Protein AF-A0A352YYY1-F1 (afdb_monomer)

Radius of gyration: 19.6 Å; Cα contacts (8 Å, |Δi|>4): 121; chains: 1; bounding box: 47×49×39 Å

pLDDT: mean 83.45, std 9.61, range [44.06, 96.19]

Foldseek 3Di:
DDDPDPDPQDDDALPPPNRPDDDDLVVQWGWDKDADPVVRWIKIWIWGWDADPNDTDIHTPDIGTPVPDPVCCVVPVCVVPDLVRVVVVCQVPDPDNPQQDDDNDDPPPVVVVVNVVSVVVVVVVLVVCVVVVNDDPVD

Mean predicted aligned error: 8.1 Å

Solvent-accessible surface area (backbone atoms only — not comparable to full-atom values): 8815 Å² total; per-residue (Å²): 139,87,81,82,84,86,63,82,70,74,79,78,76,44,72,47,78,90,42,66,54,79,76,62,76,78,71,30,59,30,71,48,78,49,72,42,84,89,79,66,49,45,36,36,36,33,29,41,56,46,75,60,94,90,43,80,44,76,42,82,73,48,77,34,52,50,93,71,27,65,67,50,48,70,78,44,69,60,73,87,50,52,73,69,54,39,51,52,51,48,66,73,69,48,87,74,60,83,94,50,83,82,90,85,63,80,88,45,60,68,65,47,47,54,48,49,54,53,48,52,53,50,51,55,49,52,51,52,38,31,74,68,71,75,40,69,89,90,113

Structure (mmCIF, N/CA/C/O backbone):
data_AF-A0A352YYY1-F1
#
_entry.id   AF-A0A352YYY1-F1
#
loop_
_atom_site.group_PDB
_atom_site.id
_atom_site.type_symbol
_atom_site.label_atom_id
_atom_site.label_alt_id
_atom_site.label_comp_id
_atom_site.label_asym_id
_atom_site.label_entity_id
_atom_site.label_seq_id
_atom_site.pdbx_PDB_ins_code
_atom_site.Cartn_x
_atom_site.Cartn_y
_atom_site.Cartn_z
_atom_site.occupancy
_atom_site.B_iso_or_equiv
_atom_site.auth_seq_id
_atom_site.auth_comp_id
_atom_site.auth_asym_id
_atom_site.auth_atom_id
_atom_site.pdbx_PDB_model_num
ATOM 1 N N . LEU A 1 1 ? 16.481 -0.266 -7.569 1.00 65.69 1 LEU A N 1
ATOM 2 C CA . LEU A 1 1 ? 15.046 -0.521 -7.317 1.00 65.69 1 LEU A CA 1
ATOM 3 C C . LEU A 1 1 ? 14.607 0.309 -6.112 1.00 65.69 1 LEU A C 1
ATOM 5 O O . LEU A 1 1 ? 15.327 0.311 -5.124 1.00 65.69 1 LEU A O 1
ATOM 9 N N . ILE A 1 2 ? 13.492 1.042 -6.186 1.00 68.50 2 ILE A N 1
ATOM 10 C CA . ILE A 1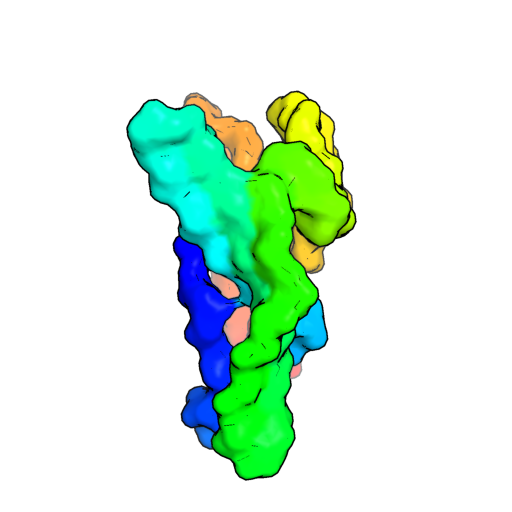 2 ? 12.912 1.725 -5.017 1.00 68.50 2 ILE A CA 1
ATOM 11 C C . ILE A 1 2 ? 11.506 1.168 -4.819 1.00 68.50 2 ILE A C 1
ATOM 13 O O . ILE A 1 2 ? 10.650 1.351 -5.682 1.00 68.50 2 ILE A O 1
ATOM 17 N N . VAL A 1 3 ? 11.276 0.489 -3.695 1.00 72.88 3 VAL A N 1
ATOM 18 C CA . VAL A 1 3 ? 9.962 -0.061 -3.345 1.00 72.88 3 VAL A CA 1
ATOM 19 C C . VAL A 1 3 ? 9.382 0.739 -2.189 1.00 72.88 3 VAL A C 1
ATOM 21 O O . VAL A 1 3 ? 9.924 0.770 -1.087 1.00 72.88 3 VAL A O 1
ATOM 24 N N . TYR A 1 4 ? 8.275 1.420 -2.466 1.00 68.12 4 TYR A N 1
ATOM 25 C CA . TYR A 1 4 ? 7.543 2.204 -1.480 1.00 68.12 4 TYR A CA 1
ATOM 26 C C . TYR A 1 4 ? 6.446 1.356 -0.840 1.00 68.12 4 TYR A C 1
ATOM 28 O O . TYR A 1 4 ? 5.767 0.596 -1.523 1.00 68.12 4 TYR A O 1
ATOM 36 N N . GLY A 1 5 ? 6.234 1.531 0.465 1.00 65.94 5 GLY A N 1
ATOM 37 C CA . GLY A 1 5 ? 5.142 0.858 1.172 1.00 65.94 5 GLY A CA 1
ATOM 38 C C . GLY A 1 5 ? 5.443 -0.573 1.624 1.00 65.94 5 GLY A C 1
ATOM 39 O O . GLY A 1 5 ? 4.507 -1.266 2.011 1.00 65.94 5 GLY A O 1
ATOM 40 N N . LEU A 1 6 ? 6.715 -0.995 1.636 1.00 68.81 6 LEU A N 1
ATOM 41 C CA . LEU A 1 6 ? 7.171 -2.142 2.431 1.00 68.81 6 LEU A CA 1
ATOM 42 C C . LEU A 1 6 ? 6.963 -1.808 3.916 1.00 68.81 6 LEU A C 1
ATOM 44 O O . LEU A 1 6 ? 7.785 -1.149 4.549 1.00 68.81 6 LEU A O 1
ATOM 48 N N . GLY A 1 7 ? 5.778 -2.143 4.419 1.00 68.06 7 GLY A N 1
ATOM 49 C CA . GLY A 1 7 ? 5.376 -1.963 5.808 1.00 68.06 7 GLY A CA 1
ATOM 50 C C . GLY A 1 7 ? 5.518 -3.255 6.607 1.00 68.06 7 GLY A C 1
ATOM 51 O O . GLY A 1 7 ? 6.293 -4.140 6.253 1.00 68.06 7 GLY A O 1
ATOM 52 N N . ASN A 1 8 ? 4.737 -3.365 7.683 1.00 67.12 8 ASN A N 1
ATOM 53 C CA . ASN A 1 8 ? 4.638 -4.606 8.447 1.00 67.12 8 ASN A CA 1
ATOM 54 C C . ASN A 1 8 ? 4.137 -5.719 7.528 1.00 67.12 8 ASN A C 1
ATOM 56 O O . ASN A 1 8 ? 3.025 -5.627 7.011 1.00 67.12 8 ASN A O 1
ATOM 60 N N . PHE A 1 9 ? 4.971 -6.738 7.343 1.00 74.12 9 PHE A N 1
ATOM 61 C CA . PHE A 1 9 ? 4.646 -7.902 6.532 1.00 74.12 9 PHE A CA 1
ATOM 62 C C . PHE A 1 9 ? 3.463 -8.668 7.121 1.00 74.12 9 PHE A C 1
ATOM 64 O O . PHE A 1 9 ? 2.581 -9.030 6.369 1.00 74.12 9 PHE A O 1
ATOM 71 N N . PHE A 1 10 ? 3.408 -8.788 8.450 1.00 75.94 10 PHE A N 1
ATOM 72 C CA . PHE A 1 10 ? 2.404 -9.558 9.174 1.00 75.94 10 PHE A CA 1
ATOM 73 C C . PHE A 1 10 ? 1.779 -8.731 10.300 1.00 75.94 10 PHE A C 1
ATOM 75 O O . PHE A 1 10 ? 2.495 -8.134 11.114 1.00 75.94 10 PHE A O 1
ATOM 82 N N . ILE A 1 11 ? 0.444 -8.708 10.378 1.00 71.81 11 ILE A N 1
ATOM 83 C CA . ILE A 1 11 ? -0.288 -8.098 11.497 1.00 71.81 11 ILE A CA 1
ATOM 84 C C . ILE A 1 11 ? -1.313 -9.103 12.036 1.00 71.81 11 ILE A C 1
ATOM 86 O O . ILE A 1 11 ? -2.336 -9.336 11.387 1.00 71.81 11 ILE A O 1
ATOM 90 N N . PRO A 1 12 ? -1.101 -9.666 13.239 1.00 72.50 12 PRO A N 1
ATOM 91 C CA . PRO A 1 12 ? -1.972 -10.710 13.746 1.00 72.50 12 PRO A CA 1
ATOM 92 C C . PRO A 1 12 ? -3.366 -10.160 14.080 1.00 72.50 12 PRO A C 1
ATOM 94 O O . PRO A 1 12 ? -3.545 -9.144 14.764 1.00 72.50 12 PRO A O 1
ATOM 97 N N . TRP A 1 13 ? -4.382 -10.831 13.545 1.00 72.06 13 TRP A N 1
ATOM 98 C CA . TRP A 1 13 ? -5.783 -10.453 13.681 1.00 72.06 13 TRP A CA 1
ATOM 99 C C . TRP A 1 13 ? -6.340 -10.918 15.028 1.00 72.06 13 TRP A C 1
ATOM 101 O O . TRP A 1 13 ? -5.975 -11.977 15.516 1.00 72.06 13 TRP A O 1
ATOM 111 N N . LYS A 1 14 ? -7.228 -10.123 15.640 1.00 69.19 14 LYS A N 1
ATOM 112 C CA . LYS A 1 14 ? -7.853 -10.370 16.953 1.00 69.19 14 LYS A CA 1
ATOM 113 C C . LYS A 1 14 ? -6.883 -10.495 18.140 1.00 69.19 14 LYS A C 1
ATOM 115 O O . LYS A 1 14 ? -7.322 -10.683 19.267 1.00 69.19 14 LYS A O 1
ATOM 120 N N . THR A 1 15 ? -5.594 -10.275 17.935 1.00 68.56 15 THR A N 1
ATOM 121 C CA . THR A 1 15 ? -4.599 -10.319 19.016 1.00 68.56 15 THR A CA 1
ATOM 122 C C . THR A 1 15 ? -4.527 -8.999 19.788 1.00 68.56 15 THR A C 1
ATOM 124 O O . THR A 1 15 ? -4.200 -8.975 20.971 1.00 68.56 15 THR A O 1
ATOM 127 N N . TYR A 1 16 ? -4.879 -7.879 19.148 1.00 68.44 16 TYR A N 1
ATOM 128 C CA . TYR A 1 16 ? -4.770 -6.542 19.735 1.00 68.44 16 TYR A CA 1
ATOM 129 C C . TYR A 1 16 ? -6.129 -5.942 20.119 1.00 68.44 16 TYR A C 1
ATOM 131 O O . TYR A 1 16 ? -7.149 -6.194 19.474 1.00 68.44 16 TYR A O 1
ATOM 139 N N . ILE A 1 17 ? -6.120 -5.106 21.167 1.00 67.75 17 ILE A N 1
ATOM 140 C CA . ILE A 1 17 ? -7.294 -4.394 21.711 1.00 67.75 17 ILE A CA 1
ATOM 141 C C . ILE A 1 17 ? -8.446 -5.372 22.021 1.00 67.75 17 ILE A C 1
ATOM 143 O O . ILE A 1 17 ? -9.573 -5.204 21.556 1.00 67.75 17 ILE A O 1
ATOM 147 N N . GLY A 1 18 ? -8.150 -6.452 22.751 1.00 66.44 18 GLY A N 1
ATOM 148 C CA . GLY A 1 18 ? -9.158 -7.431 23.181 1.00 66.44 18 GLY A CA 1
ATOM 149 C C . GLY A 1 18 ? -9.935 -8.084 22.031 1.00 66.44 18 GLY A C 1
ATOM 150 O O . GLY A 1 18 ? -11.136 -8.302 22.157 1.00 66.44 18 GLY A O 1
ATOM 151 N N . GLY A 1 19 ? -9.300 -8.316 20.878 1.00 67.38 19 GLY A N 1
ATOM 152 C CA . GLY A 1 19 ? -9.959 -8.952 19.732 1.00 67.38 19 GLY A CA 1
ATOM 153 C C . GLY A 1 19 ? -10.792 -8.030 18.846 1.00 67.38 19 GLY A C 1
ATOM 154 O O . GLY A 1 19 ? -11.408 -8.492 17.883 1.00 67.38 19 GLY A O 1
ATOM 155 N N . THR A 1 20 ? -10.819 -6.728 19.133 1.00 66.88 20 THR A N 1
ATOM 156 C CA . THR A 1 20 ? -11.704 -5.783 18.431 1.00 66.88 20 THR A CA 1
ATOM 157 C C . THR A 1 20 ? -11.137 -5.266 17.113 1.00 66.88 20 THR A C 1
ATOM 159 O O . THR A 1 20 ? -11.909 -4.827 16.256 1.00 66.88 20 THR A O 1
ATOM 162 N N . ILE A 1 21 ? -9.816 -5.340 16.903 1.00 72.69 21 ILE A N 1
ATOM 163 C CA . ILE A 1 21 ? -9.222 -4.914 15.634 1.00 72.69 21 ILE A CA 1
ATOM 164 C C . ILE A 1 21 ? -9.633 -5.890 14.533 1.00 72.69 21 ILE A C 1
ATOM 166 O O . ILE A 1 21 ? -9.334 -7.083 14.588 1.00 72.69 21 ILE A O 1
ATOM 170 N N . LYS A 1 22 ? -10.298 -5.357 13.506 1.00 72.00 22 LYS A N 1
ATOM 171 C CA . LYS A 1 22 ? -10.653 -6.075 12.283 1.00 72.00 22 LYS A CA 1
ATOM 172 C C . LYS A 1 22 ? -10.002 -5.409 11.084 1.00 72.00 22 LYS A C 1
ATOM 174 O O . LYS A 1 22 ? -10.089 -4.191 10.928 1.00 72.00 22 LYS A O 1
ATOM 179 N N . PHE A 1 23 ? -9.392 -6.222 10.232 1.00 77.69 23 PHE A N 1
ATOM 180 C CA . PHE A 1 23 ? -8.839 -5.783 8.959 1.00 77.69 23 PHE A CA 1
ATOM 181 C C . PHE A 1 23 ? -9.756 -6.219 7.810 1.00 77.69 23 PHE A C 1
ATOM 183 O O . PHE A 1 23 ? -10.445 -7.233 7.932 1.00 77.69 23 PHE A O 1
ATOM 190 N N . PRO A 1 24 ? -9.821 -5.446 6.713 1.00 79.50 24 PRO A N 1
ATOM 191 C CA . PRO A 1 24 ? -10.538 -5.868 5.514 1.00 79.50 24 PRO A CA 1
ATOM 192 C C . PRO A 1 24 ? -9.852 -7.083 4.874 1.00 79.50 24 PRO A C 1
ATOM 194 O O . PRO A 1 24 ? -8.640 -7.232 5.000 1.00 79.50 24 PRO A O 1
ATOM 197 N N . ASP A 1 25 ? -10.591 -7.902 4.120 1.00 82.31 25 ASP A N 1
ATOM 198 C CA . ASP A 1 25 ? -10.040 -9.121 3.497 1.00 82.31 25 ASP A CA 1
ATOM 199 C C . ASP A 1 25 ? -8.845 -8.855 2.574 1.00 82.31 25 ASP A C 1
ATOM 201 O O . ASP A 1 25 ? -7.934 -9.671 2.497 1.00 82.31 25 ASP A O 1
ATOM 205 N N . LEU A 1 26 ? -8.791 -7.680 1.937 1.00 82.12 26 LEU A N 1
ATOM 206 C CA . LEU A 1 26 ? -7.645 -7.265 1.118 1.00 82.12 26 LEU A CA 1
ATOM 207 C C . LEU A 1 26 ? -6.321 -7.221 1.894 1.00 82.12 26 LEU A C 1
ATOM 209 O O . LEU A 1 26 ? -5.267 -7.297 1.281 1.00 82.12 26 LEU A O 1
ATOM 213 N N . ALA A 1 27 ? -6.370 -7.067 3.221 1.00 82.62 27 ALA A N 1
ATOM 214 C CA . ALA A 1 27 ? -5.185 -7.013 4.070 1.00 82.62 27 ALA A CA 1
ATOM 215 C C . ALA A 1 27 ? -4.646 -8.407 4.427 1.00 82.62 27 ALA A C 1
ATOM 217 O O . ALA A 1 27 ? -3.606 -8.493 5.062 1.00 82.62 27 ALA A O 1
ATOM 218 N N . LYS A 1 28 ? -5.350 -9.483 4.046 1.00 86.88 28 LYS A N 1
ATOM 219 C CA . LYS A 1 28 ? -4.893 -10.868 4.233 1.00 86.88 28 LYS A CA 1
ATOM 220 C C . LYS A 1 28 ? -3.911 -11.321 3.154 1.00 86.88 28 LYS A C 1
ATOM 222 O O . LYS A 1 28 ? -3.309 -12.376 3.306 1.00 86.88 28 LYS A O 1
ATOM 227 N N . LEU A 1 29 ? -3.808 -10.589 2.043 1.00 89.12 29 LEU A N 1
ATOM 228 C CA . LEU A 1 29 ? -2.799 -10.840 1.020 1.00 89.12 29 LEU A CA 1
ATOM 229 C C . LEU A 1 29 ? -1.566 -9.996 1.346 1.00 89.12 29 LEU A C 1
ATOM 231 O O . LEU A 1 29 ? -1.609 -8.768 1.270 1.00 89.12 29 LEU A O 1
ATOM 235 N N . GLU A 1 30 ? -0.487 -10.670 1.708 1.00 89.81 30 GLU A N 1
ATOM 236 C CA . G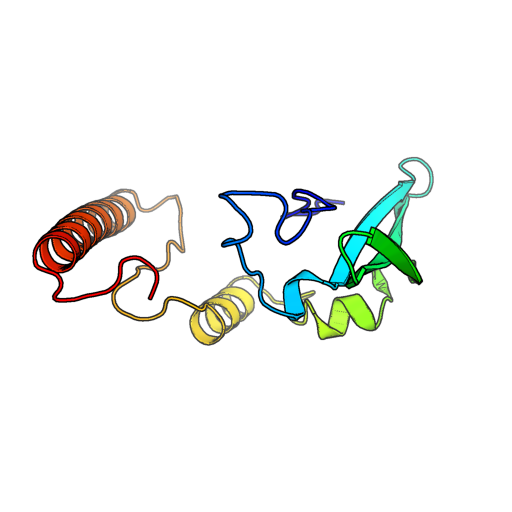LU A 1 30 ? 0.787 -10.079 2.104 1.00 89.81 30 GLU A CA 1
ATOM 237 C C . GLU A 1 30 ? 1.819 -10.308 0.993 1.00 89.81 30 GLU A C 1
ATOM 239 O O . GLU A 1 30 ? 1.728 -11.271 0.231 1.00 89.81 30 GLU A O 1
ATOM 244 N N . MET A 1 31 ? 2.797 -9.411 0.867 1.00 89.56 31 MET A N 1
ATOM 245 C CA . MET A 1 31 ? 3.851 -9.525 -0.140 1.00 89.56 31 MET A CA 1
ATOM 246 C C . MET A 1 31 ? 5.211 -9.236 0.490 1.00 89.56 31 MET A C 1
ATOM 248 O O . MET A 1 31 ? 5.400 -8.183 1.101 1.00 89.56 31 MET A O 1
ATOM 252 N N . ALA A 1 32 ? 6.162 -10.147 0.297 1.00 91.19 32 ALA A N 1
ATOM 253 C CA . ALA A 1 32 ? 7.573 -9.922 0.573 1.00 91.19 32 ALA A CA 1
ATOM 254 C C . ALA A 1 32 ? 8.328 -9.694 -0.739 1.00 91.19 32 ALA A C 1
ATOM 256 O O . ALA A 1 32 ? 8.038 -10.320 -1.758 1.00 91.19 32 ALA A O 1
ATOM 257 N N . LEU A 1 33 ? 9.301 -8.789 -0.702 1.00 91.44 33 LEU A N 1
ATOM 258 C CA . LEU A 1 33 ? 10.207 -8.536 -1.812 1.00 91.44 33 LEU A CA 1
ATOM 259 C C . LEU A 1 33 ? 11.563 -9.150 -1.486 1.00 91.44 33 LEU A C 1
ATOM 261 O O . LEU A 1 33 ? 12.190 -8.762 -0.501 1.00 91.44 33 LEU A O 1
ATOM 265 N N . GLU A 1 34 ? 12.033 -10.039 -2.345 1.00 92.94 34 GLU A N 1
ATOM 266 C CA . GLU A 1 34 ? 13.428 -10.457 -2.372 1.00 92.94 34 GLU A CA 1
ATOM 267 C C . GLU A 1 34 ? 14.137 -9.682 -3.486 1.00 92.94 34 GLU A C 1
ATOM 269 O O . GLU A 1 34 ? 13.638 -9.591 -4.607 1.00 92.94 34 GLU A O 1
ATOM 274 N N . TRP A 1 35 ? 15.287 -9.082 -3.184 1.00 93.25 35 TRP A N 1
ATOM 275 C CA . TRP A 1 35 ? 16.086 -8.350 -4.163 1.00 93.25 35 TRP A CA 1
ATOM 276 C C . TRP A 1 35 ? 17.534 -8.815 -4.099 1.00 93.25 35 TRP A C 1
ATOM 278 O O . TRP A 1 35 ? 18.161 -8.764 -3.041 1.00 93.25 35 TRP A O 1
ATOM 288 N N . ASN A 1 36 ? 18.061 -9.239 -5.244 1.00 92.94 36 ASN A N 1
ATOM 289 C CA . ASN A 1 36 ? 19.459 -9.589 -5.404 1.00 92.94 36 ASN A CA 1
ATOM 290 C C . ASN A 1 36 ? 20.224 -8.367 -5.951 1.00 92.94 36 ASN A C 1
ATOM 292 O O . ASN A 1 36 ? 19.988 -7.962 -7.095 1.00 92.94 36 ASN A O 1
ATOM 296 N N . PRO A 1 37 ? 21.132 -7.759 -5.167 1.00 90.38 37 PRO A N 1
ATOM 297 C CA . PRO A 1 37 ? 21.853 -6.563 -5.591 1.00 90.38 37 PRO A CA 1
ATOM 298 C C . PRO A 1 37 ? 22.894 -6.839 -6.685 1.00 90.38 37 PRO A C 1
ATOM 300 O O . PRO A 1 37 ? 23.171 -5.937 -7.473 1.00 90.38 37 PRO A O 1
ATOM 303 N N . ASP A 1 38 ? 23.433 -8.059 -6.766 1.00 93.75 38 ASP A N 1
ATOM 304 C CA . ASP A 1 38 ? 24.487 -8.423 -7.720 1.00 93.75 38 AS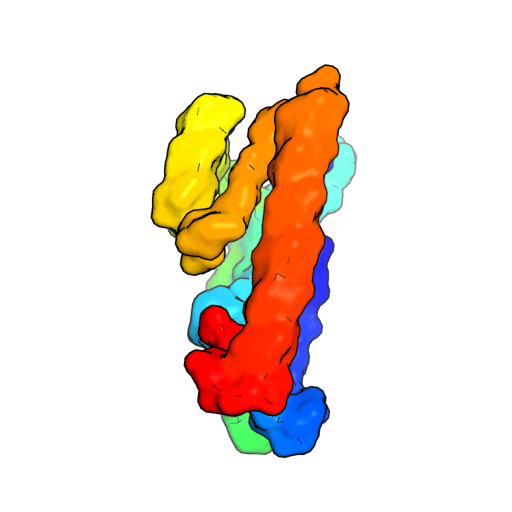P A CA 1
ATOM 305 C C . ASP A 1 38 ? 23.922 -8.648 -9.127 1.00 93.75 38 ASP A C 1
ATOM 307 O O . ASP A 1 38 ? 24.510 -8.228 -10.122 1.00 93.75 38 ASP A O 1
ATOM 311 N N . THR A 1 39 ? 22.757 -9.296 -9.219 1.00 92.50 39 THR A N 1
ATOM 312 C CA . THR A 1 39 ? 22.072 -9.544 -10.500 1.00 92.50 39 THR A CA 1
ATOM 313 C C . THR A 1 39 ? 21.063 -8.455 -10.855 1.00 92.50 39 THR A C 1
ATOM 315 O O . THR A 1 39 ? 20.624 -8.367 -12.000 1.00 92.50 39 THR A O 1
ATOM 318 N N . GLY A 1 40 ? 20.668 -7.631 -9.882 1.00 89.88 40 GLY A N 1
ATOM 319 C CA . GLY A 1 40 ? 19.616 -6.627 -10.025 1.00 89.88 40 GLY A CA 1
ATOM 320 C C . GLY A 1 40 ? 18.198 -7.206 -10.091 1.00 89.88 40 GLY A C 1
ATOM 321 O O . GLY A 1 40 ? 17.249 -6.431 -10.204 1.00 89.88 40 GLY A O 1
ATOM 322 N N . LEU A 1 41 ? 18.041 -8.530 -10.003 1.00 92.25 41 LEU A N 1
ATOM 323 C CA . LEU A 1 41 ? 16.753 -9.213 -10.102 1.00 92.25 41 LEU A CA 1
ATOM 324 C C . LEU A 1 41 ? 15.969 -9.113 -8.791 1.00 92.25 41 LEU A C 1
ATOM 326 O O . LEU A 1 41 ? 16.541 -9.151 -7.699 1.00 92.25 41 LEU A O 1
ATOM 330 N N . ALA A 1 42 ? 14.647 -9.009 -8.905 1.00 93.19 42 ALA A N 1
ATOM 331 C CA . ALA A 1 42 ? 13.742 -8.996 -7.766 1.00 93.19 42 ALA A CA 1
ATOM 332 C C . ALA A 1 42 ? 12.621 -10.027 -7.931 1.00 93.19 42 ALA A C 1
ATOM 334 O O . ALA A 1 42 ? 12.096 -10.224 -9.029 1.00 93.19 42 ALA A O 1
ATOM 335 N N . MET A 1 43 ? 12.237 -10.643 -6.819 1.00 94.44 43 MET A N 1
ATOM 336 C CA . MET A 1 43 ? 11.132 -11.590 -6.711 1.00 94.44 43 MET A CA 1
ATOM 337 C C . MET A 1 43 ? 10.083 -11.040 -5.743 1.00 94.44 43 MET A C 1
ATOM 339 O O . MET A 1 43 ? 10.405 -10.484 -4.692 1.00 94.44 43 MET A O 1
ATOM 343 N N . ALA A 1 44 ? 8.815 -11.189 -6.107 1.00 93.00 44 ALA A N 1
ATOM 344 C CA . ALA A 1 44 ? 7.668 -10.929 -5.256 1.00 93.00 44 ALA A CA 1
ATOM 345 C C . ALA A 1 44 ? 7.126 -12.263 -4.733 1.00 93.00 44 ALA A C 1
ATOM 347 O O . ALA A 1 44 ? 6.700 -13.119 -5.508 1.00 93.00 44 ALA A O 1
ATOM 348 N N . HIS A 1 45 ? 7.127 -12.426 -3.415 1.00 93.94 45 HIS A N 1
ATOM 349 C CA . HIS A 1 45 ? 6.560 -13.583 -2.734 1.00 93.94 45 HIS A CA 1
ATOM 350 C C . HIS A 1 45 ? 5.231 -13.181 -2.113 1.00 93.94 45 HIS A C 1
ATOM 352 O O . HIS A 1 45 ? 5.192 -12.317 -1.236 1.00 93.94 45 HIS A O 1
ATOM 358 N N . PHE A 1 46 ? 4.147 -13.792 -2.568 1.00 92.50 46 PHE A N 1
ATOM 359 C CA . PHE A 1 46 ? 2.805 -13.528 -2.077 1.00 92.50 46 PHE A CA 1
ATOM 360 C C . PHE A 1 46 ? 2.399 -14.557 -1.046 1.00 92.50 46 PHE A C 1
ATOM 362 O O . PHE A 1 46 ? 2.537 -15.759 -1.264 1.00 92.50 46 PHE A O 1
ATOM 369 N N . PHE A 1 47 ? 1.825 -14.081 0.048 1.00 92.56 47 PHE A N 1
ATOM 370 C CA . PHE A 1 47 ? 1.366 -14.912 1.142 1.00 92.56 47 PHE A CA 1
ATOM 371 C C . PHE A 1 47 ? -0.083 -14.606 1.478 1.00 92.56 47 PHE A C 1
ATOM 373 O O . PHE A 1 47 ? -0.555 -13.478 1.327 1.00 92.56 47 PHE A O 1
ATOM 380 N N . ARG A 1 48 ? -0.802 -15.620 1.949 1.00 91.00 48 ARG A N 1
ATOM 381 C CA . ARG A 1 48 ? -2.154 -15.473 2.470 1.00 91.00 48 ARG A CA 1
ATOM 382 C C . ARG A 1 48 ? -2.150 -15.725 3.962 1.00 91.00 48 ARG A C 1
ATOM 384 O O . ARG A 1 48 ? -1.773 -16.802 4.415 1.00 91.00 48 ARG A O 1
ATOM 391 N N . TYR A 1 49 ? -2.593 -14.720 4.698 1.00 88.88 49 TYR A N 1
ATOM 392 C CA . TYR A 1 49 ? -2.771 -14.799 6.130 1.00 88.88 49 TYR A CA 1
ATOM 393 C C . TYR A 1 49 ? -4.166 -15.318 6.484 1.00 88.88 49 TYR A C 1
ATOM 395 O O . TYR A 1 49 ? -5.190 -14.780 6.045 1.00 88.88 49 TYR A O 1
ATOM 403 N N . GLU A 1 50 ? -4.195 -16.337 7.336 1.00 86.12 50 GLU A N 1
ATOM 404 C CA . GLU A 1 50 ? -5.403 -16.934 7.888 1.00 86.12 50 GLU A CA 1
ATOM 405 C C . GLU A 1 50 ? -5.333 -16.957 9.420 1.00 86.12 50 GLU A C 1
ATOM 407 O O . GLU A 1 50 ? -4.279 -17.137 10.034 1.00 86.12 50 GLU A O 1
ATOM 412 N N . ASN A 1 51 ? -6.488 -16.731 10.045 1.00 80.81 51 ASN A N 1
ATOM 413 C CA . ASN A 1 51 ? -6.660 -16.841 11.486 1.00 80.81 51 ASN A CA 1
ATOM 414 C C . ASN A 1 51 ? -7.943 -17.623 11.765 1.00 80.81 51 ASN A C 1
ATOM 416 O O . ASN A 1 51 ? -9.039 -17.053 11.760 1.00 80.81 51 ASN A O 1
ATOM 420 N N . GLU A 1 52 ? -7.785 -18.924 11.989 1.00 76.69 52 GLU A N 1
ATOM 421 C CA . GLU A 1 52 ? -8.849 -19.828 12.414 1.00 76.69 52 GLU A CA 1
ATOM 422 C C . GLU A 1 52 ? -8.564 -20.296 13.843 1.00 76.69 52 GLU A C 1
ATOM 424 O O . GLU A 1 52 ? -7.482 -20.797 14.130 1.00 76.69 52 GLU A O 1
ATOM 429 N N . ASN A 1 53 ? -9.533 -20.142 14.751 1.00 74.00 53 ASN A N 1
ATOM 430 C CA . ASN A 1 53 ? -9.428 -20.586 16.151 1.00 74.00 53 ASN A CA 1
ATOM 431 C C . ASN A 1 53 ? -8.162 -20.095 16.891 1.00 74.00 53 ASN A C 1
ATOM 433 O O . ASN A 1 53 ? -7.542 -20.862 17.621 1.00 74.00 53 ASN A O 1
ATOM 437 N N . ASP A 1 54 ? -7.770 -18.832 16.682 1.00 72.56 54 ASP A N 1
ATOM 438 C CA . ASP A 1 54 ? -6.557 -18.208 17.244 1.00 72.56 54 ASP A CA 1
ATOM 439 C C . ASP A 1 54 ? -5.228 -18.843 16.783 1.00 72.56 54 ASP A C 1
ATOM 441 O O . ASP A 1 54 ? -4.156 -18.503 17.288 1.00 72.56 54 ASP A O 1
ATOM 445 N N . LEU A 1 55 ? -5.266 -19.710 15.768 1.00 79.75 55 LEU A N 1
ATOM 446 C CA . LEU A 1 55 ? -4.079 -20.188 15.071 1.00 79.75 55 LEU A CA 1
ATOM 447 C C . LEU A 1 55 ? -3.777 -19.258 13.899 1.00 79.75 55 LEU A C 1
ATOM 449 O O . LEU A 1 55 ? -4.551 -19.129 12.950 1.00 79.75 55 LEU A O 1
ATOM 453 N N . HIS A 1 56 ? -2.627 -18.598 13.976 1.00 84.25 56 HIS A N 1
ATOM 454 C CA . HIS A 1 56 ? -2.120 -17.734 12.921 1.00 84.25 56 HIS A CA 1
ATOM 455 C C . HIS A 1 56 ? -1.343 -18.561 11.898 1.00 84.25 56 HIS A C 1
ATOM 457 O O . HIS A 1 56 ? -0.316 -19.153 12.232 1.00 84.25 56 HIS A O 1
ATOM 463 N N . LYS A 1 57 ? -1.817 -18.575 10.653 1.00 88.00 57 LYS A N 1
ATOM 464 C CA . LYS A 1 57 ? -1.188 -19.297 9.549 1.00 88.00 57 LYS A CA 1
ATOM 465 C C . LYS A 1 57 ? -0.863 -18.340 8.413 1.00 88.00 57 LYS A C 1
ATOM 467 O O . LYS A 1 57 ? -1.649 -17.446 8.104 1.00 88.00 57 LYS A O 1
ATOM 472 N N . LEU A 1 58 ? 0.302 -18.536 7.809 1.00 89.81 58 LEU A N 1
ATOM 473 C CA . LEU A 1 58 ? 0.741 -17.790 6.643 1.00 89.81 58 LEU A CA 1
ATOM 474 C C . LEU A 1 58 ? 1.150 -18.779 5.556 1.00 89.81 58 LEU A C 1
ATOM 476 O O . LEU A 1 58 ? 2.149 -19.482 5.701 1.00 89.81 58 LEU A O 1
ATOM 480 N N . ASP A 1 59 ? 0.371 -18.832 4.483 1.00 92.38 59 ASP A N 1
ATOM 481 C CA . ASP A 1 59 ? 0.607 -19.745 3.369 1.00 92.38 59 ASP A CA 1
ATOM 482 C C . ASP A 1 59 ? 1.245 -19.006 2.197 1.00 92.38 59 ASP A C 1
ATOM 484 O O . ASP A 1 59 ? 0.735 -17.974 1.758 1.00 92.38 59 ASP A O 1
ATOM 488 N N . LEU A 1 60 ? 2.343 -19.545 1.662 1.00 93.88 60 LEU A N 1
ATOM 489 C CA . LEU A 1 60 ? 2.925 -19.058 0.413 1.00 93.88 60 LEU A CA 1
ATOM 490 C C . LEU A 1 60 ? 1.963 -19.374 -0.740 1.00 93.88 60 LEU A C 1
ATOM 492 O O . LEU A 1 60 ? 1.671 -20.536 -1.016 1.00 93.88 60 LEU A O 1
ATOM 496 N N . VAL A 1 61 ? 1.493 -18.332 -1.417 1.00 94.56 61 VAL A N 1
ATOM 497 C CA . VAL A 1 61 ? 0.591 -18.428 -2.570 1.00 94.56 61 VAL A CA 1
ATOM 498 C C . VAL A 1 61 ? 1.395 -18.557 -3.857 1.00 94.56 61 VAL A C 1
ATOM 500 O O . VAL A 1 61 ? 1.133 -19.450 -4.661 1.00 94.56 61 VAL A O 1
ATOM 503 N N . SER A 1 62 ? 2.370 -17.671 -4.061 1.00 94.69 62 SER A N 1
ATOM 504 C CA . SER A 1 62 ? 3.226 -17.680 -5.246 1.00 94.69 62 SER A CA 1
ATOM 505 C C . SER A 1 62 ? 4.536 -16.934 -5.007 1.00 94.69 62 SER A C 1
ATOM 507 O O . SER A 1 62 ? 4.641 -16.083 -4.125 1.00 94.69 62 SER A O 1
ATOM 509 N N . SER A 1 63 ? 5.537 -17.266 -5.821 1.00 96.19 63 SER A N 1
ATOM 510 C CA . SER A 1 63 ? 6.800 -16.537 -5.933 1.00 96.19 63 SER A CA 1
ATOM 511 C C . SER A 1 63 ? 6.990 -16.192 -7.401 1.00 96.19 63 SER A C 1
ATOM 513 O O . SER A 1 63 ? 7.096 -17.089 -8.236 1.00 96.19 63 SER A O 1
ATOM 515 N N . GLU A 1 64 ? 6.993 -14.907 -7.725 1.00 95.12 64 GLU A N 1
ATOM 516 C CA . GLU A 1 64 ? 6.940 -14.417 -9.102 1.00 95.12 64 GLU A CA 1
ATOM 517 C C . GLU A 1 64 ? 8.052 -13.389 -9.344 1.00 95.12 64 GLU A C 1
ATOM 519 O O . GLU A 1 64 ? 8.343 -12.598 -8.445 1.00 95.12 64 GLU A O 1
ATOM 524 N N . PRO A 1 65 ? 8.660 -13.335 -10.543 1.00 93.88 65 PRO A N 1
ATOM 525 C CA . PRO A 1 65 ? 9.535 -12.224 -10.906 1.00 93.88 65 PRO A CA 1
ATOM 526 C C . PRO A 1 65 ? 8.794 -10.890 -10.757 1.00 93.88 65 PRO A C 1
ATOM 528 O O . PRO A 1 65 ? 7.676 -10.738 -11.256 1.00 93.88 65 PRO A O 1
ATOM 531 N N . PHE A 1 66 ? 9.403 -9.919 -10.072 1.00 90.19 66 PHE A N 1
ATOM 532 C CA . PHE A 1 66 ? 8.736 -8.674 -9.674 1.00 90.19 66 PHE A CA 1
ATOM 533 C C . PHE A 1 66 ? 8.176 -7.889 -10.872 1.00 90.19 66 PHE A C 1
ATOM 535 O O . PHE A 1 66 ? 7.044 -7.411 -10.831 1.00 90.19 66 PHE A O 1
ATOM 542 N N . ASP A 1 67 ? 8.938 -7.795 -11.961 1.00 87.19 67 ASP A N 1
ATOM 543 C CA . ASP A 1 67 ? 8.551 -7.005 -13.138 1.00 87.19 67 ASP A CA 1
ATOM 544 C C . ASP A 1 67 ? 7.445 -7.674 -13.977 1.00 87.19 67 ASP A C 1
ATOM 546 O O . ASP A 1 67 ? 6.672 -7.010 -14.679 1.00 87.19 67 ASP A O 1
ATOM 550 N N . GLU A 1 68 ? 7.329 -9.000 -13.897 1.00 88.56 68 GLU A N 1
ATOM 551 C CA . GLU A 1 68 ? 6.410 -9.779 -14.730 1.00 88.56 68 GLU A CA 1
ATOM 552 C C . GLU A 1 68 ? 5.164 -10.259 -13.982 1.00 88.56 68 GLU A C 1
ATOM 554 O O . GLU A 1 68 ? 4.173 -10.595 -14.637 1.00 88.56 68 GLU A O 1
ATOM 559 N N . SER A 1 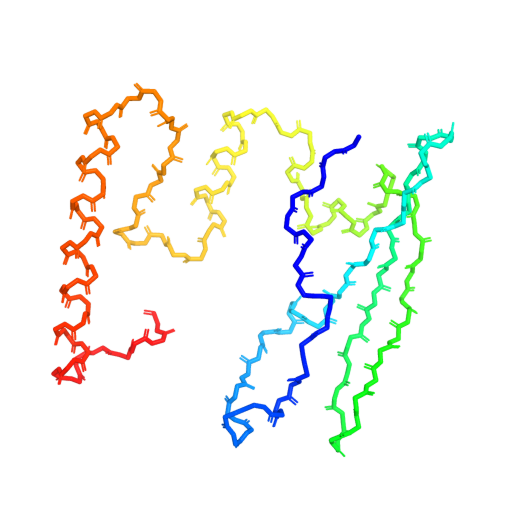69 ? 5.175 -10.195 -12.648 1.00 90.75 69 SER A N 1
ATOM 560 C CA . SER A 1 69 ? 4.134 -10.699 -11.751 1.00 90.75 69 SER A CA 1
ATOM 561 C C . SER A 1 69 ? 2.713 -10.246 -12.142 1.00 90.75 69 SER A C 1
ATOM 563 O O . SER A 1 69 ? 2.380 -9.052 -12.079 1.00 90.75 69 SER A O 1
ATOM 565 N N . PRO A 1 70 ? 1.825 -11.191 -12.509 1.00 89.62 70 PRO A N 1
ATOM 566 C CA . PRO A 1 70 ? 0.413 -10.906 -12.737 1.00 89.62 70 PRO A CA 1
ATOM 567 C C . PRO A 1 70 ? -0.294 -10.372 -11.486 1.00 89.62 70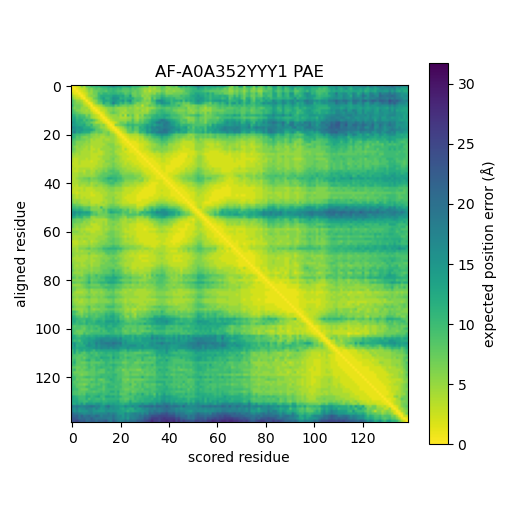 PRO A C 1
ATOM 569 O O . PRO A 1 70 ? -1.114 -9.457 -11.597 1.00 89.62 70 PRO A O 1
ATOM 572 N N . MET A 1 71 ? 0.044 -10.888 -10.296 1.00 89.25 71 MET A N 1
ATOM 573 C CA . MET A 1 71 ? -0.542 -10.411 -9.040 1.00 89.25 71 MET A CA 1
ATOM 574 C C . MET A 1 71 ? -0.168 -8.954 -8.752 1.00 89.25 71 MET A C 1
ATOM 576 O O . MET A 1 71 ? -1.037 -8.157 -8.385 1.00 89.25 71 MET A O 1
ATOM 580 N N . LEU A 1 72 ? 1.092 -8.565 -8.979 1.00 88.00 72 LEU A N 1
ATOM 581 C CA . LEU A 1 72 ? 1.505 -7.167 -8.846 1.00 88.00 72 LEU A CA 1
ATOM 582 C C . LEU A 1 72 ? 0.737 -6.263 -9.805 1.00 88.00 72 LEU A C 1
ATOM 584 O O . LEU A 1 72 ? 0.232 -5.230 -9.375 1.00 88.00 72 LEU A O 1
ATOM 588 N N . LYS A 1 73 ? 0.573 -6.659 -11.069 1.00 88.25 73 LYS A N 1
ATOM 589 C CA . LYS A 1 73 ? -0.185 -5.870 -12.055 1.00 88.25 73 LYS A CA 1
ATOM 590 C C . LYS A 1 73 ? -1.656 -5.722 -11.667 1.00 88.25 73 LYS A C 1
ATOM 592 O O . LYS A 1 73 ? -2.239 -4.656 -11.856 1.00 88.25 73 LYS A O 1
ATOM 597 N N . GLN A 1 74 ? -2.251 -6.763 -11.085 1.00 89.25 74 GLN A N 1
ATOM 598 C CA . GLN A 1 74 ? -3.630 -6.732 -10.602 1.00 89.25 74 GLN A CA 1
ATOM 599 C C . GLN A 1 74 ? -3.807 -5.775 -9.412 1.00 89.25 74 GLN A C 1
ATOM 601 O O . GLN A 1 74 ? -4.758 -4.990 -9.387 1.00 89.25 74 GLN A O 1
ATOM 606 N N . HIS A 1 75 ? -2.912 -5.834 -8.423 1.00 85.88 75 HIS A N 1
ATOM 607 C CA . HIS A 1 75 ? -3.033 -5.062 -7.180 1.00 85.88 75 HIS A CA 1
ATOM 608 C C . HIS A 1 75 ? -2.398 -3.667 -7.249 1.00 85.88 75 HIS A C 1
ATOM 610 O O . HIS A 1 75 ? -2.807 -2.760 -6.522 1.00 85.88 75 HIS A O 1
ATOM 616 N N . SER A 1 76 ? -1.447 -3.472 -8.159 1.00 85.56 76 SER A N 1
ATOM 617 C CA . SER A 1 76 ? -0.724 -2.225 -8.408 1.00 85.56 76 SER A CA 1
ATOM 618 C C . SER A 1 76 ? -0.806 -1.828 -9.890 1.00 85.56 76 SER A C 1
ATOM 620 O O . SER A 1 76 ? 0.223 -1.644 -10.539 1.00 85.56 76 SER A O 1
ATOM 622 N N . PRO A 1 77 ? -2.015 -1.614 -10.449 1.00 86.81 77 PRO A N 1
ATOM 623 C CA . PRO A 1 77 ? -2.204 -1.343 -11.882 1.00 86.81 77 PRO A CA 1
ATOM 624 C C . PRO A 1 77 ? -1.618 0.000 -12.341 1.00 86.81 77 PRO A C 1
ATOM 626 O O . PRO A 1 77 ? -1.648 0.330 -13.520 1.00 86.81 77 PRO A O 1
ATOM 629 N N . TYR A 1 78 ? -1.124 0.802 -11.401 1.00 85.69 78 TYR A N 1
ATOM 630 C CA . TYR A 1 78 ? -0.447 2.065 -11.653 1.00 85.69 78 TYR A CA 1
ATOM 631 C C . TYR A 1 78 ? 1.043 1.902 -11.985 1.00 85.69 78 TYR A C 1
ATOM 633 O O . TYR A 1 78 ? 1.723 2.904 -12.215 1.00 85.69 78 TYR A O 1
ATOM 641 N N . GLN A 1 79 ? 1.571 0.673 -11.980 1.00 79.75 79 GLN A N 1
ATOM 642 C CA . GLN A 1 79 ? 2.913 0.381 -12.475 1.00 79.75 79 GLN A CA 1
ATOM 643 C C . GLN A 1 79 ? 3.023 0.846 -13.938 1.00 79.75 79 GLN A C 1
ATOM 645 O O . GLN A 1 79 ? 2.298 0.375 -14.808 1.00 79.75 79 GLN A O 1
ATOM 650 N N . GLY A 1 80 ? 3.897 1.823 -14.193 1.00 80.31 80 GLY A N 1
ATOM 651 C CA . GLY A 1 80 ? 4.091 2.430 -15.516 1.00 80.31 80 GLY A CA 1
ATOM 652 C C . GLY A 1 80 ? 3.318 3.729 -15.768 1.00 80.31 80 GLY A C 1
ATOM 653 O O . GLY A 1 80 ? 3.533 4.356 -16.801 1.00 80.31 80 GLY A O 1
ATOM 654 N N . PHE A 1 81 ? 2.465 4.180 -14.841 1.00 89.25 81 PHE A N 1
ATOM 655 C CA . PHE A 1 81 ? 1.786 5.470 -14.994 1.00 89.25 81 PHE A CA 1
ATOM 656 C C . PHE A 1 81 ? 2.771 6.632 -14.884 1.00 89.25 81 PHE A C 1
ATOM 658 O O . PHE A 1 81 ? 3.576 6.704 -13.952 1.00 89.25 81 PHE A O 1
ATOM 665 N N . GLY A 1 82 ? 2.634 7.606 -15.784 1.00 88.88 82 GLY A N 1
ATOM 666 C CA . GLY A 1 82 ? 3.268 8.906 -15.607 1.00 88.88 82 GLY A CA 1
ATOM 667 C C . GLY A 1 82 ? 2.677 9.656 -14.406 1.00 88.88 82 GLY A C 1
ATOM 668 O O . GLY A 1 82 ? 1.570 9.371 -13.948 1.00 88.88 82 GLY A O 1
ATOM 669 N N . GLU A 1 83 ? 3.374 10.685 -13.913 1.00 86.88 83 GLU A N 1
ATOM 670 C CA . GLU A 1 83 ? 2.963 11.456 -12.723 1.00 86.88 83 GLU A CA 1
ATOM 671 C C . GLU A 1 83 ? 1.496 11.931 -12.787 1.00 86.88 83 GLU A C 1
ATOM 673 O O . GLU A 1 83 ? 0.738 11.800 -11.823 1.00 86.88 83 GLU A O 1
ATOM 678 N N . LYS A 1 84 ? 1.066 12.454 -13.944 1.00 90.12 84 LYS A N 1
ATOM 679 C CA . LYS A 1 84 ? -0.305 12.953 -14.146 1.00 90.12 84 LYS A CA 1
ATOM 680 C C . LYS A 1 84 ? -1.342 11.829 -14.107 1.00 90.12 84 LYS A C 1
ATOM 682 O O . LYS A 1 84 ? -2.397 12.002 -13.499 1.00 90.12 84 LYS A O 1
ATOM 687 N N . GLU A 1 85 ? -1.044 10.698 -14.735 1.00 92.44 85 GLU A N 1
ATOM 688 C CA . GLU A 1 85 ? -1.928 9.529 -14.799 1.00 92.44 85 GLU A CA 1
ATOM 689 C C . GLU A 1 85 ? -2.071 8.895 -13.418 1.00 92.44 85 GLU A C 1
ATOM 691 O O . GLU A 1 85 ? -3.188 8.663 -12.950 1.00 92.44 85 GLU A O 1
ATOM 696 N N . TYR A 1 86 ? -0.950 8.746 -12.708 1.00 90.31 86 TYR A N 1
ATOM 697 C CA . TYR A 1 86 ? -0.924 8.302 -11.322 1.00 90.31 86 TYR A CA 1
ATOM 698 C C . TYR A 1 86 ? -1.757 9.214 -10.423 1.00 90.31 86 TYR A C 1
ATOM 700 O O . TYR A 1 86 ? -2.569 8.743 -9.630 1.00 90.31 86 TYR A O 1
ATOM 708 N N . LEU A 1 87 ? -1.625 10.532 -10.568 1.00 90.25 87 LEU A N 1
ATOM 709 C CA . LEU A 1 87 ? -2.373 11.493 -9.765 1.00 90.25 87 LEU A CA 1
ATOM 710 C C . LEU A 1 87 ? -3.890 11.406 -10.009 1.00 90.25 87 LEU A C 1
ATOM 712 O O . LEU A 1 87 ? -4.677 11.520 -9.062 1.00 90.25 87 LEU A O 1
ATOM 716 N N . VAL A 1 88 ? -4.314 11.187 -11.256 1.00 91.81 88 VAL A N 1
ATOM 717 C CA . VAL A 1 88 ? -5.725 10.947 -11.603 1.00 91.81 88 VAL A CA 1
ATOM 718 C C . VAL A 1 88 ? -6.206 9.627 -10.999 1.00 91.81 88 VAL A C 1
ATOM 720 O O . VAL A 1 88 ? -7.235 9.608 -10.315 1.00 91.81 88 VAL A O 1
ATOM 723 N N . PHE A 1 89 ? -5.441 8.548 -11.173 1.00 91.75 89 PHE A N 1
ATOM 724 C CA . PHE A 1 89 ? -5.732 7.241 -10.588 1.00 91.75 89 PHE A CA 1
ATOM 725 C C . PHE A 1 89 ? -5.855 7.317 -9.059 1.00 91.75 89 PHE A C 1
ATOM 727 O O . PHE A 1 89 ? -6.848 6.859 -8.491 1.00 91.75 89 PHE A O 1
ATOM 734 N N . PHE A 1 90 ? -4.906 7.966 -8.385 1.00 90.25 90 PHE A N 1
ATOM 735 C CA . PHE A 1 90 ? -4.893 8.139 -6.936 1.00 90.25 90 PHE A CA 1
ATOM 736 C C . PHE A 1 90 ? -6.120 8.915 -6.445 1.00 90.25 90 PHE A C 1
ATOM 738 O O . PHE A 1 90 ? -6.785 8.504 -5.493 1.00 90.25 90 PHE A O 1
ATOM 745 N N . ARG A 1 91 ? -6.475 10.022 -7.112 1.00 88.69 91 ARG A N 1
ATOM 746 C CA . ARG A 1 91 ? -7.675 10.814 -6.781 1.00 88.69 91 ARG A CA 1
ATOM 747 C C . ARG A 1 91 ? -8.959 9.998 -6.903 1.00 88.69 91 ARG A C 1
ATOM 749 O O . ARG A 1 91 ? -9.850 10.149 -6.066 1.00 88.69 91 ARG A O 1
ATOM 756 N N . LYS A 1 92 ? -9.043 9.129 -7.912 1.00 90.50 92 LYS A N 1
ATOM 757 C CA . LYS A 1 92 ? -10.207 8.272 -8.163 1.00 90.50 92 LYS A CA 1
ATOM 758 C C . LYS A 1 92 ? -10.310 7.111 -7.169 1.00 90.50 92 LYS A C 1
ATOM 760 O O . LYS A 1 92 ? -11.421 6.812 -6.728 1.00 90.50 92 LYS A O 1
ATOM 765 N N . ASN A 1 93 ? -9.191 6.495 -6.788 1.00 88.56 93 ASN A N 1
ATOM 766 C CA . ASN A 1 93 ? -9.173 5.235 -6.032 1.00 88.56 93 ASN A CA 1
ATOM 767 C C . ASN A 1 93 ? -8.900 5.382 -4.523 1.00 88.56 93 ASN A C 1
ATOM 769 O O . ASN A 1 93 ? -9.111 4.441 -3.765 1.00 88.56 93 ASN A O 1
ATOM 773 N N . ARG A 1 94 ? -8.496 6.562 -4.035 1.00 86.81 94 ARG A N 1
ATOM 774 C CA . ARG A 1 94 ? -8.326 6.806 -2.589 1.00 86.81 94 ARG A CA 1
ATOM 775 C C . ARG A 1 94 ? -9.634 6.630 -1.804 1.00 86.81 94 ARG A C 1
ATOM 777 O O . ARG A 1 94 ? -10.675 7.167 -2.183 1.00 86.81 94 ARG A O 1
ATOM 784 N N . ARG A 1 95 ? -9.555 5.980 -0.635 1.00 82.69 95 ARG A N 1
ATOM 785 C CA . ARG A 1 95 ? -10.702 5.738 0.267 1.00 82.69 95 ARG A CA 1
ATOM 786 C C . ARG A 1 95 ? -11.340 7.032 0.792 1.00 82.69 95 ARG A C 1
ATOM 788 O O . ARG A 1 95 ? -12.554 7.189 0.764 1.00 82.69 95 ARG A O 1
ATOM 795 N N . LYS A 1 96 ? -10.530 7.988 1.265 1.00 81.12 96 LYS A N 1
ATOM 796 C CA . LYS A 1 96 ? -11.017 9.254 1.849 1.00 81.12 96 LYS A CA 1
ATOM 797 C C . LYS A 1 96 ? -11.064 10.351 0.789 1.00 81.12 96 LYS A C 1
ATOM 799 O O . LYS A 1 96 ? -10.059 11.022 0.571 1.00 81.12 96 LYS A O 1
ATOM 804 N N . LYS A 1 97 ? -12.202 10.543 0.121 1.00 81.00 97 LYS A N 1
ATOM 805 C CA . LYS A 1 97 ? -12.362 11.560 -0.944 1.00 81.00 97 LYS A CA 1
ATOM 806 C C . LYS A 1 97 ? -12.852 12.906 -0.411 1.00 81.00 97 LYS A C 1
ATOM 808 O O . LYS A 1 97 ? -12.342 13.953 -0.798 1.00 81.00 97 LYS A O 1
ATOM 813 N N . ASN A 1 98 ? -13.784 12.873 0.535 1.00 77.31 98 ASN A N 1
ATOM 814 C CA . ASN A 1 98 ? -14.517 14.064 0.951 1.00 77.31 98 ASN A CA 1
ATOM 815 C C . ASN A 1 98 ? -13.680 14.961 1.867 1.00 77.31 98 ASN A C 1
ATOM 817 O O . ASN A 1 98 ? -13.255 14.543 2.950 1.00 77.31 98 ASN A O 1
ATOM 821 N N . LEU A 1 99 ? -13.490 16.213 1.437 1.00 78.69 99 LEU A N 1
ATOM 822 C CA . LEU A 1 99 ? -12.812 17.275 2.189 1.00 78.69 99 LEU A CA 1
ATOM 823 C C . LEU A 1 99 ? -11.369 16.941 2.594 1.00 78.69 99 LEU A C 1
ATOM 825 O O . LEU A 1 99 ? -10.840 17.540 3.520 1.00 78.69 99 LEU A O 1
ATOM 829 N N . VAL A 1 100 ? -10.708 15.981 1.950 1.00 84.38 100 VAL A N 1
ATOM 830 C CA . VAL A 1 100 ? -9.302 15.683 2.245 1.00 84.38 100 VAL A CA 1
ATOM 831 C C . VAL A 1 100 ? -8.467 16.155 1.056 1.00 84.38 100 VAL A C 1
ATOM 833 O O . VAL A 1 100 ? -8.629 15.613 -0.040 1.00 84.38 100 VAL A O 1
ATOM 836 N N . PRO A 1 101 ? -7.584 17.152 1.219 1.00 86.00 101 PRO A N 1
ATOM 837 C CA . PRO A 1 101 ? -6.812 17.672 0.099 1.00 86.00 101 PRO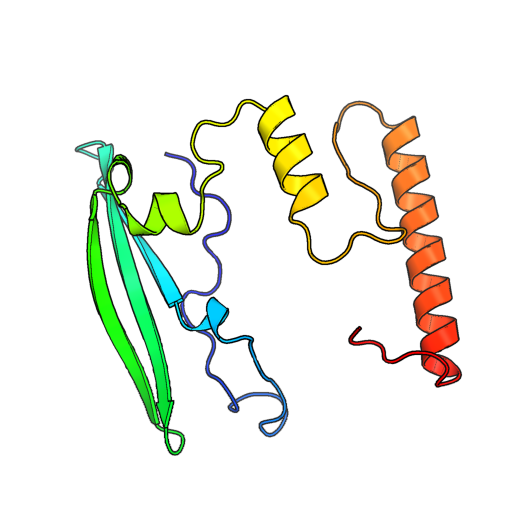 A CA 1
ATOM 838 C C . PRO A 1 101 ? -5.848 16.617 -0.468 1.00 86.00 101 PRO A C 1
ATOM 840 O O . PRO A 1 101 ? -5.492 15.635 0.184 1.00 86.00 101 PRO A O 1
ATOM 843 N N . VAL A 1 102 ? -5.446 16.800 -1.725 1.00 85.75 102 VAL A N 1
ATOM 844 C CA . VAL A 1 102 ? -4.344 16.053 -2.355 1.00 85.75 102 VAL A CA 1
ATOM 845 C C . VAL A 1 102 ? -3.120 16.954 -2.327 1.00 85.75 102 VAL A C 1
ATOM 847 O O . VAL A 1 102 ? -3.187 18.068 -2.851 1.00 85.75 102 VAL A O 1
ATOM 850 N N . PHE A 1 103 ? -2.020 16.495 -1.744 1.00 84.44 103 PHE A N 1
ATOM 851 C CA . PHE A 1 103 ? -0.732 17.182 -1.811 1.00 84.44 103 PHE A CA 1
ATOM 852 C C . PHE A 1 103 ? 0.004 16.675 -3.048 1.00 84.44 103 PHE A C 1
ATOM 854 O O . PHE A 1 103 ? 0.368 15.512 -3.121 1.00 84.44 103 PHE A O 1
ATOM 861 N N . ASP A 1 104 ? 0.101 17.532 -4.057 1.00 80.44 104 ASP A N 1
ATOM 862 C CA . ASP A 1 104 ? 0.551 17.193 -5.407 1.00 80.44 104 ASP A CA 1
ATOM 863 C C . ASP A 1 104 ? 1.929 17.770 -5.744 1.00 80.44 104 ASP A C 1
ATOM 865 O O . ASP A 1 104 ? 2.593 17.261 -6.632 1.00 80.44 104 ASP A O 1
ATOM 869 N N . LYS A 1 105 ? 2.370 18.829 -5.055 1.00 78.94 105 LYS A N 1
ATOM 870 C CA . LYS A 1 105 ? 3.684 19.448 -5.264 1.00 78.94 105 LYS A CA 1
ATOM 871 C C . LYS A 1 105 ? 4.264 19.914 -3.938 1.00 78.94 105 LYS A C 1
ATOM 873 O O . LYS A 1 105 ? 3.557 20.553 -3.161 1.00 78.94 105 LYS A O 1
ATOM 878 N N . TYR A 1 106 ? 5.550 19.658 -3.723 1.00 72.94 106 TYR A N 1
ATOM 879 C CA . TYR A 1 106 ? 6.269 20.127 -2.537 1.00 72.94 106 TYR A CA 1
ATOM 880 C C . TYR A 1 106 ? 6.653 21.615 -2.638 1.00 72.94 106 TYR A C 1
ATOM 882 O O . TYR A 1 106 ? 6.490 22.362 -1.680 1.00 72.94 106 TYR A O 1
ATOM 890 N N . ASN A 1 107 ? 7.038 22.082 -3.831 1.00 77.06 107 ASN A N 1
ATOM 891 C CA . ASN A 1 107 ? 7.652 23.406 -4.020 1.00 77.06 107 ASN A CA 1
ATOM 892 C C . ASN A 1 107 ? 6.696 24.608 -3.881 1.00 77.06 107 ASN A C 1
ATOM 894 O O . ASN A 1 107 ? 7.148 25.749 -3.870 1.00 77.06 107 ASN A O 1
ATOM 898 N N . ASN A 1 108 ? 5.376 24.404 -3.797 1.00 81.75 108 ASN A N 1
ATOM 899 C CA . ASN A 1 108 ? 4.429 25.511 -3.624 1.00 81.75 108 ASN A CA 1
ATOM 900 C C . ASN A 1 108 ? 4.035 25.657 -2.149 1.00 81.75 108 ASN A C 1
ATOM 902 O O . ASN A 1 108 ? 2.989 25.165 -1.719 1.00 81.75 108 ASN A O 1
ATOM 906 N N . HIS A 1 109 ? 4.879 26.354 -1.387 1.00 82.19 109 HIS A N 1
ATOM 907 C CA . HIS A 1 109 ? 4.716 26.538 0.056 1.00 82.19 109 HIS A CA 1
ATOM 908 C C . HIS A 1 109 ? 3.375 27.175 0.439 1.00 82.19 109 HIS A C 1
ATOM 910 O O . HIS A 1 109 ? 2.751 26.725 1.396 1.00 82.19 109 HIS A O 1
ATOM 916 N N . ILE A 1 110 ? 2.883 28.158 -0.324 1.00 84.88 110 ILE A N 1
ATOM 917 C CA . ILE A 1 110 ? 1.610 28.841 -0.034 1.00 84.88 110 ILE A CA 1
ATOM 918 C C . ILE A 1 110 ? 0.444 27.857 -0.157 1.00 84.88 110 ILE A C 1
ATOM 920 O O . ILE A 1 110 ? -0.338 27.680 0.779 1.00 84.88 110 ILE A O 1
ATOM 924 N N . ARG A 1 111 ? 0.351 27.159 -1.295 1.00 85.50 111 ARG A N 1
ATOM 925 C CA . ARG A 1 111 ? -0.722 26.187 -1.548 1.00 85.50 111 ARG A CA 1
ATOM 926 C C . ARG A 1 111 ? -0.663 25.017 -0.570 1.00 85.50 111 ARG A C 1
ATOM 928 O O . ARG A 1 111 ? -1.708 24.544 -0.121 1.00 85.50 111 ARG A O 1
ATOM 935 N N . THR A 1 112 ? 0.538 24.552 -0.239 1.00 86.62 112 THR A N 1
ATOM 936 C CA . THR A 1 112 ? 0.747 23.506 0.765 1.00 86.62 112 THR A CA 1
ATOM 937 C C . THR A 1 112 ? 0.298 23.979 2.142 1.00 86.62 112 THR A C 1
ATOM 939 O O . THR A 1 112 ? -0.466 23.272 2.793 1.00 86.62 112 THR A O 1
ATOM 942 N N . ASN A 1 113 ? 0.658 25.197 2.552 1.00 88.06 113 ASN A N 1
ATOM 943 C CA . ASN A 1 113 ? 0.263 25.745 3.845 1.00 88.06 113 ASN A CA 1
ATOM 944 C C . ASN A 1 113 ? -1.263 25.903 3.962 1.00 88.06 113 ASN A C 1
ATOM 946 O O . ASN A 1 113 ? -1.857 25.441 4.932 1.00 88.06 113 ASN A O 1
ATOM 950 N N . MET A 1 114 ? -1.933 26.434 2.933 1.00 87.94 114 MET A N 1
ATOM 951 C CA . MET A 1 114 ? -3.402 26.528 2.915 1.00 87.94 114 MET A CA 1
ATOM 952 C C . MET A 1 114 ? -4.075 25.155 3.074 1.00 87.94 114 MET A C 1
ATOM 954 O O . MET A 1 114 ? -5.004 25.003 3.870 1.00 87.94 114 MET A O 1
ATOM 958 N N . LYS A 1 115 ? -3.592 24.132 2.353 1.00 89.31 115 LYS A N 1
ATOM 959 C CA . LYS A 1 115 ? -4.093 22.752 2.485 1.00 89.31 115 LYS A CA 1
ATOM 960 C C . LYS A 1 115 ? -3.844 22.190 3.886 1.00 89.31 115 LYS A C 1
ATOM 962 O O . LYS A 1 115 ? -4.717 21.501 4.421 1.00 89.31 115 LYS A O 1
ATOM 967 N N . SER A 1 116 ? -2.691 22.483 4.485 1.00 88.44 116 SER A N 1
ATOM 968 C CA . SER A 1 116 ? -2.351 22.068 5.849 1.00 88.44 116 SER A CA 1
ATOM 969 C C . SER A 1 116 ? -3.284 22.703 6.877 1.00 88.44 116 SER A C 1
ATOM 971 O O . SER A 1 116 ? -3.901 21.982 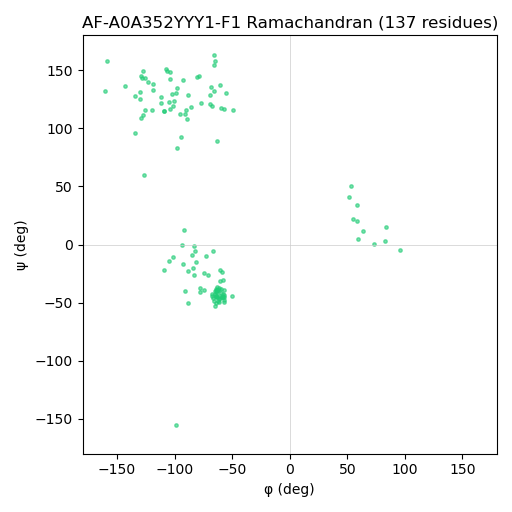7.660 1.00 88.44 116 SER A O 1
ATOM 973 N N . VAL A 1 117 ? -3.479 24.023 6.819 1.00 91.50 117 VAL A N 1
ATOM 974 C CA . VAL A 1 117 ? -4.403 24.759 7.696 1.00 91.50 117 VAL A CA 1
ATOM 975 C C . VAL A 1 117 ? -5.822 24.199 7.578 1.00 91.50 117 VAL A C 1
ATOM 977 O O . VAL A 1 117 ? -6.429 23.831 8.585 1.00 91.50 117 VAL A O 1
ATOM 980 N N . PHE A 1 118 ? -6.328 24.031 6.355 1.00 92.44 118 PHE A N 1
ATOM 981 C CA . PHE A 1 118 ? -7.636 23.419 6.118 1.00 92.44 118 PHE A CA 1
ATOM 982 C C . PHE A 1 118 ? -7.743 22.007 6.719 1.00 92.44 118 PHE A C 1
ATOM 984 O O . PHE A 1 118 ? -8.735 21.675 7.370 1.00 92.44 118 PHE A O 1
ATOM 991 N N . THR A 1 119 ? -6.705 21.180 6.560 1.00 89.62 119 THR A N 1
ATOM 992 C CA . THR A 1 119 ? -6.671 19.819 7.117 1.00 89.62 119 THR A CA 1
ATOM 993 C C . THR A 1 119 ? -6.726 19.836 8.644 1.00 89.62 119 THR A C 1
ATOM 995 O O . THR A 1 119 ? -7.469 19.050 9.234 1.00 89.62 119 THR A O 1
ATOM 998 N N . ILE A 1 120 ? -6.005 20.758 9.290 1.00 90.44 120 ILE A N 1
ATOM 999 C CA . ILE A 1 120 ? -6.024 20.935 10.748 1.00 90.44 120 ILE A CA 1
ATOM 1000 C C . ILE A 1 120 ? -7.431 21.303 11.227 1.00 90.44 120 ILE A C 1
ATOM 1002 O O . ILE A 1 120 ? -7.951 20.661 12.143 1.00 90.44 120 ILE A O 1
ATOM 1006 N N . TYR A 1 121 ? -8.075 22.292 10.602 1.00 92.00 121 TYR A N 1
ATOM 1007 C CA . TYR A 1 121 ? -9.435 22.691 10.975 1.00 92.00 121 TYR A CA 1
ATOM 1008 C C . TYR A 1 121 ? -10.449 21.573 10.742 1.00 92.00 121 TYR A C 1
ATOM 1010 O O . TYR A 1 121 ? -11.278 21.316 11.612 1.00 92.00 121 TYR A O 1
ATOM 1018 N N . ARG A 1 122 ? -10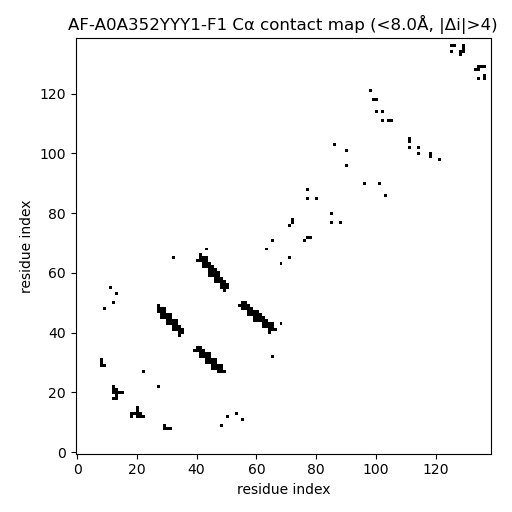.336 20.830 9.636 1.00 89.19 122 ARG A N 1
ATOM 1019 C CA . ARG A 1 122 ? -11.164 19.645 9.394 1.00 89.19 122 ARG A CA 1
ATOM 1020 C C . ARG A 1 122 ? -11.000 18.598 10.492 1.00 89.19 122 ARG A C 1
ATOM 1022 O O . ARG A 1 122 ? -11.994 18.029 10.930 1.00 89.19 122 ARG A O 1
ATOM 1029 N N . ILE A 1 123 ? -9.769 18.308 10.920 1.00 87.81 123 ILE A N 1
ATOM 1030 C CA . ILE A 1 123 ? -9.517 17.335 11.994 1.00 87.81 123 ILE A CA 1
ATOM 1031 C C . ILE A 1 123 ? -10.133 17.828 13.305 1.00 87.81 123 ILE A C 1
ATOM 1033 O O . ILE A 1 123 ? -10.795 17.051 13.989 1.00 87.81 123 ILE A O 1
ATOM 1037 N N . LYS A 1 124 ? -9.965 19.113 13.641 1.00 89.50 124 LYS A N 1
ATOM 1038 C CA . LYS A 1 124 ? -10.591 19.722 14.825 1.00 89.50 124 LYS A CA 1
ATOM 1039 C C . LYS A 1 124 ? -12.117 19.614 14.771 1.00 89.50 124 LYS A C 1
ATOM 1041 O O . LYS A 1 124 ? -12.724 19.194 15.750 1.00 89.50 124 LYS A O 1
ATOM 1046 N N . PHE A 1 125 ? -12.721 19.906 13.622 1.00 88.81 125 PHE A N 1
ATOM 1047 C CA . PHE A 1 125 ? -14.163 19.789 13.417 1.00 88.81 125 PHE A CA 1
ATOM 1048 C C . PHE A 1 125 ? -14.651 18.338 13.523 1.00 88.81 125 PHE A C 1
ATOM 1050 O O . PHE A 1 125 ? -15.617 18.060 14.224 1.00 88.81 125 PHE A O 1
ATOM 1057 N N . ALA A 1 126 ? -13.945 17.387 12.908 1.00 86.62 126 ALA A N 1
ATOM 1058 C CA . ALA A 1 126 ? -14.269 15.967 13.027 1.00 86.62 126 ALA A CA 1
ATOM 1059 C C . ALA A 1 126 ? -14.175 15.470 14.482 1.00 86.62 126 ALA A C 1
ATOM 1061 O O . ALA A 1 126 ? -15.034 14.714 14.922 1.00 86.62 126 ALA A O 1
ATOM 1062 N N . ARG A 1 127 ? -13.171 15.928 15.245 1.00 85.88 127 ARG A N 1
ATOM 1063 C CA . ARG A 1 127 ? -13.047 15.633 16.684 1.00 85.88 127 ARG A CA 1
ATOM 1064 C C . ARG A 1 127 ? -14.202 16.221 17.492 1.00 85.88 127 ARG A C 1
ATOM 1066 O O . ARG A 1 127 ? -14.696 15.551 18.391 1.00 85.88 127 ARG A O 1
ATOM 1073 N N . LEU A 1 128 ? -14.635 17.440 17.169 1.00 88.81 128 LEU A N 1
ATOM 1074 C CA . LEU A 1 128 ? -15.788 18.069 17.812 1.00 88.81 128 LEU A CA 1
ATOM 1075 C C . LEU A 1 128 ? -17.067 17.257 17.564 1.00 88.81 128 LEU A C 1
ATOM 1077 O O . LEU A 1 128 ? -17.760 16.916 18.515 1.00 88.81 128 LEU A O 1
ATOM 1081 N N . LEU A 1 129 ? -17.337 16.883 16.309 1.00 86.50 129 LEU A N 1
ATOM 1082 C CA . LEU A 1 129 ? -18.495 16.052 15.960 1.00 86.50 129 LEU A CA 1
ATOM 1083 C C . LEU A 1 129 ? -18.472 14.691 16.665 1.00 86.50 129 LEU A C 1
ATOM 1085 O O . LEU A 1 129 ? -19.503 14.247 17.165 1.00 86.50 129 LEU A O 1
ATOM 1089 N N . ALA A 1 130 ? -17.299 14.057 16.746 1.00 85.94 130 ALA A N 1
ATOM 1090 C CA . ALA A 1 130 ? -17.139 12.789 17.451 1.00 85.94 130 ALA A CA 1
ATOM 1091 C C . ALA A 1 130 ? -17.392 12.930 18.961 1.00 85.94 130 ALA A C 1
ATOM 1093 O O . ALA A 1 130 ? -18.062 12.089 19.546 1.00 85.94 130 ALA A O 1
ATOM 1094 N N . LYS A 1 131 ? -16.933 14.023 19.589 1.00 87.25 131 LYS A N 1
ATOM 1095 C CA . LYS A 1 131 ? -17.190 14.303 21.014 1.00 87.25 131 LYS A CA 1
ATOM 1096 C C . LYS A 1 131 ? -18.687 14.426 21.328 1.00 87.25 131 LYS A C 1
ATOM 1098 O O . LYS A 1 131 ? -19.104 14.093 22.430 1.00 8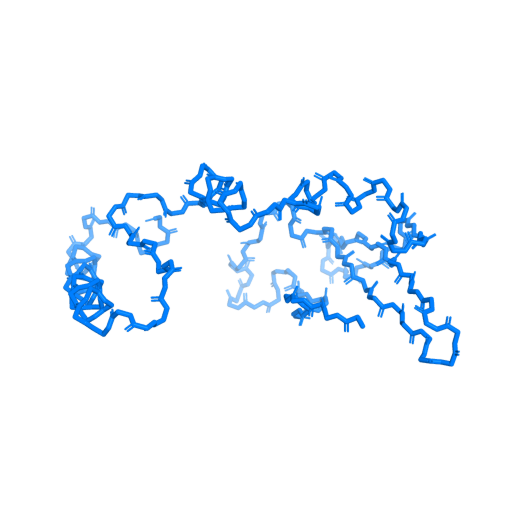7.25 131 LYS A O 1
ATOM 1103 N N . HIS A 1 132 ? -19.482 14.901 20.372 1.00 88.75 132 HIS A N 1
ATOM 1104 C CA . HIS A 1 132 ? -20.933 15.038 20.505 1.00 88.75 132 HIS A CA 1
ATOM 1105 C C . HIS A 1 132 ? -21.718 13.809 20.005 1.00 88.75 132 HIS A C 1
ATOM 1107 O O . HIS A 1 132 ? -22.928 13.909 19.838 1.00 88.75 132 HIS A O 1
ATOM 1113 N N . ASN A 1 133 ? -21.061 12.665 19.755 1.00 82.81 133 ASN A N 1
ATOM 1114 C CA . ASN A 1 133 ? -21.670 11.441 19.205 1.00 82.81 133 ASN A CA 1
ATOM 1115 C C . ASN A 1 133 ? -22.422 11.643 17.871 1.00 82.81 133 ASN A C 1
ATOM 1117 O O . ASN A 1 133 ? -23.263 10.833 17.495 1.00 82.81 133 ASN A O 1
ATOM 1121 N N . LEU A 1 134 ? -22.107 12.706 17.122 1.00 77.69 134 LEU A N 1
ATOM 1122 C CA . LEU A 1 134 ? -22.722 13.000 15.819 1.00 77.69 134 LEU A CA 1
ATOM 1123 C C . LEU A 1 134 ? -22.028 12.267 14.662 1.00 77.69 134 LEU A C 1
ATOM 1125 O O . LEU A 1 134 ? -22.489 12.320 13.522 1.00 77.69 134 LEU A O 1
ATOM 1129 N N . ARG A 1 135 ? -20.880 11.634 14.928 1.00 70.44 135 ARG A N 1
ATOM 1130 C CA . ARG A 1 135 ? -20.111 10.874 13.944 1.00 70.44 135 ARG A CA 1
ATOM 1131 C C . ARG A 1 135 ? -19.159 9.895 14.622 1.00 70.44 135 ARG A C 1
ATOM 1133 O O . ARG A 1 135 ? -18.347 10.308 15.447 1.00 70.44 135 ARG A O 1
ATOM 1140 N N . ASP A 1 136 ? -19.163 8.647 14.166 1.00 65.69 136 ASP A N 1
ATOM 1141 C CA . ASP A 1 136 ? -18.153 7.667 14.560 1.00 65.69 136 ASP A CA 1
ATOM 1142 C C . ASP A 1 136 ? -16.769 8.057 14.040 1.00 65.69 136 ASP A C 1
ATOM 1144 O O . ASP A 1 136 ? -16.574 8.363 12.860 1.00 65.69 136 ASP A O 1
ATOM 1148 N N . TRP A 1 137 ? -15.775 8.001 14.926 1.00 54.22 137 TRP A N 1
ATOM 1149 C CA . TRP A 1 137 ? -14.392 8.376 14.623 1.00 54.22 137 TRP A CA 1
ATOM 1150 C C . TRP A 1 137 ? -13.759 7.517 13.508 1.00 54.22 137 TRP A C 1
ATOM 1152 O O . TRP A 1 137 ? -12.823 7.957 12.837 1.00 54.22 137 TRP A O 1
ATOM 1162 N N . ASN A 1 138 ? -14.305 6.317 13.277 1.00 53.81 138 ASN A N 1
ATOM 1163 C CA . ASN A 1 138 ? -13.769 5.302 12.368 1.00 53.81 138 ASN A CA 1
ATOM 1164 C C . ASN A 1 138 ? -14.336 5.322 10.932 1.00 53.81 138 ASN A C 1
ATOM 1166 O O . ASN A 1 138 ? -13.867 4.528 10.111 1.00 53.81 138 ASN A O 1
ATOM 1170 N N . ASN A 1 139 ? -15.270 6.228 10.599 1.00 44.06 139 ASN A N 1
ATOM 1171 C CA . ASN A 1 139 ? -15.840 6.368 9.244 1.00 44.06 139 ASN A CA 1
ATOM 1172 C C . ASN A 1 139 ? -15.282 7.572 8.465 1.00 44.06 139 ASN A C 1
ATOM 1174 O O . ASN A 1 139 ? -15.477 8.739 8.890 1.00 44.06 139 ASN A O 1
#

Secondary structure (DSSP, 8-state):
--------S---TTSSTTTT----GGGGEEEEEEE-TTT--EEEEEEEEEEETTEEEEEEEEEEETTT-HHHHHH-TTTT--HHHHHHHHHHH-S--TT------SS-HHHHHHHHHHHHHHHHHHHHHHHTTSS-TT-

Sequence (139 aa):
LIVYGLGNFFIPWKTYIGGTIKFPDLAKLEMALEWNPDTGLAMAHFFRYENENDLHKLDLVSSEPFDESPMLKQHSPYQGFGEKEYLVFFRKNRRKKNLVPVFDKYNNHIRTNMKSVFTIYRIKFARLLAKHNLRDWNN

Nearest PDB structures (foldseek):
  8igd-assembly1_A  TM=3.816E-01  e=4.022E-01  Arabidopsis thaliana
  8rk2-assembly1_B  TM=3.002E-01  e=2.783E-01  Homo sapiens
  8soj-assembly1_B  TM=3.014E-01  e=2.618E-01  Enterovirus A71
  6x05-assembly1_A  TM=5.863E-01  e=3.046E+00  Saccharomyces cerevisiae S288C
  8sok-assembly1_B  TM=3.027E-01  e=5.141E-01  Homo sapiens